Protein AF-A0AAN7ZPH7-F1 (afdb_monomer)

Structure (mmCIF, N/CA/C/O backbone):
data_AF-A0AAN7ZPH7-F1
#
_entry.id   AF-A0AAN7ZPH7-F1
#
loop_
_atom_site.group_PDB
_atom_site.id
_atom_site.type_symbol
_atom_site.label_atom_id
_atom_site.label_alt_id
_atom_site.label_comp_id
_atom_site.label_asym_id
_atom_site.label_entity_id
_atom_site.label_seq_id
_atom_site.pdbx_PDB_ins_code
_atom_site.Cartn_x
_atom_site.Cartn_y
_atom_site.Cartn_z
_atom_site.occupancy
_atom_site.B_iso_or_equiv
_atom_site.auth_seq_id
_atom_site.auth_comp_id
_atom_site.auth_asym_id
_atom_site.auth_atom_id
_atom_site.pdbx_PDB_model_num
ATOM 1 N N . MET A 1 1 ? -49.908 -1.838 68.955 1.00 39.12 1 MET A N 1
ATOM 2 C CA . MET A 1 1 ? -50.410 -2.116 67.592 1.00 39.12 1 MET A CA 1
ATOM 3 C C . MET A 1 1 ? -49.320 -1.700 66.619 1.00 39.12 1 MET A C 1
ATOM 5 O O . MET A 1 1 ? -48.981 -0.526 66.605 1.00 39.12 1 MET A O 1
ATOM 9 N N . ALA A 1 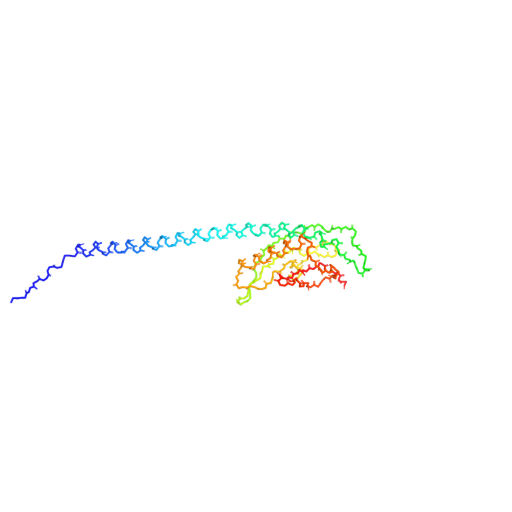2 ? -48.691 -2.646 65.920 1.00 42.12 2 ALA A N 1
ATOM 10 C CA . ALA A 1 2 ? -47.665 -2.347 64.917 1.00 42.12 2 ALA A CA 1
ATOM 11 C C . ALA A 1 2 ? -48.331 -2.215 63.534 1.00 42.12 2 ALA A C 1
ATOM 13 O O . ALA A 1 2 ? -49.239 -3.000 63.250 1.00 42.12 2 ALA A O 1
ATOM 14 N N . PRO A 1 3 ? -47.937 -1.247 62.690 1.00 50.41 3 PRO A N 1
ATOM 15 C CA . PRO A 1 3 ? -48.544 -1.075 61.378 1.00 50.41 3 PRO A CA 1
ATOM 16 C C . PRO A 1 3 ? -48.047 -2.174 60.432 1.00 50.41 3 PRO A C 1
ATOM 18 O O . PRO A 1 3 ? -46.842 -2.371 60.276 1.00 50.41 3 PRO A O 1
ATOM 21 N N . GLN A 1 4 ? -48.974 -2.898 59.802 1.00 53.78 4 GLN A N 1
ATOM 22 C CA . GLN A 1 4 ? -48.648 -3.772 58.679 1.00 53.78 4 GLN A CA 1
ATOM 23 C C . GLN A 1 4 ? -48.449 -2.901 57.439 1.00 53.78 4 GLN A C 1
ATOM 25 O O . GLN A 1 4 ? -49.379 -2.256 56.959 1.00 53.78 4 GLN A O 1
ATOM 30 N N . VAL A 1 5 ? -47.214 -2.860 56.946 1.00 56.03 5 VAL A N 1
ATOM 31 C CA . VAL A 1 5 ? -46.880 -2.250 55.659 1.00 56.03 5 VAL A CA 1
ATOM 32 C C . VAL A 1 5 ? -47.312 -3.23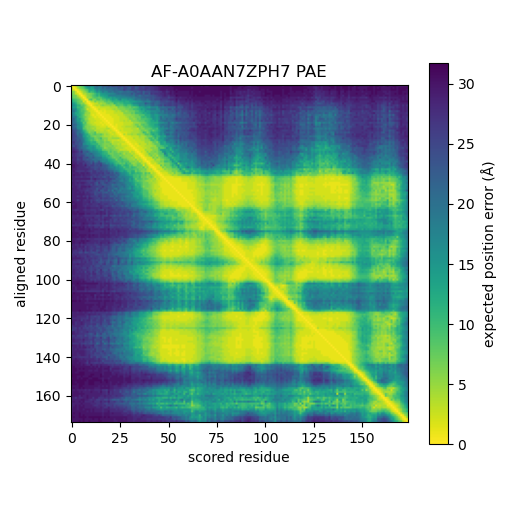0 54.572 1.00 56.03 5 VAL A C 1
ATOM 34 O O . VAL A 1 5 ? -46.708 -4.289 54.413 1.00 56.03 5 VAL A O 1
ATOM 37 N N . LEU A 1 6 ? -48.382 -2.896 53.852 1.00 48.66 6 LEU A N 1
ATOM 38 C CA . LEU A 1 6 ? -48.822 -3.635 52.674 1.00 48.66 6 LEU A CA 1
ATOM 39 C C . LEU A 1 6 ? -47.895 -3.246 51.511 1.00 48.66 6 LEU A C 1
ATOM 41 O O . LEU A 1 6 ? -47.998 -2.144 50.974 1.00 48.66 6 LEU A O 1
ATOM 45 N N . ILE A 1 7 ? -46.930 -4.104 51.182 1.00 58.47 7 ILE A N 1
ATOM 46 C CA . ILE A 1 7 ? -46.058 -3.903 50.019 1.00 58.47 7 ILE A CA 1
ATOM 47 C C . ILE A 1 7 ? -46.793 -4.461 48.801 1.00 58.47 7 ILE A C 1
ATOM 49 O O . ILE A 1 7 ? -47.041 -5.662 48.722 1.00 58.47 7 ILE A O 1
ATOM 53 N N . ASP A 1 8 ? -47.151 -3.581 47.871 1.00 60.91 8 ASP A N 1
ATOM 54 C CA . ASP A 1 8 ? -47.774 -3.945 46.600 1.00 60.91 8 ASP A CA 1
ATOM 55 C C . ASP A 1 8 ? -46.701 -4.424 45.606 1.00 60.91 8 ASP A C 1
ATOM 57 O O . ASP A 1 8 ? -45.994 -3.627 44.972 1.00 60.91 8 ASP A O 1
ATOM 61 N N . PHE A 1 9 ? -46.533 -5.746 45.541 1.00 57.69 9 PHE A N 1
ATOM 62 C CA . PHE A 1 9 ? -45.506 -6.423 44.750 1.00 57.69 9 PHE A CA 1
ATOM 63 C C . PHE A 1 9 ? -45.706 -6.279 43.233 1.00 57.69 9 PHE A C 1
ATOM 65 O O . PHE A 1 9 ? -44.713 -6.327 42.502 1.00 57.69 9 PHE A O 1
ATOM 72 N N . ASP A 1 10 ? -46.929 -6.025 42.759 1.00 67.38 10 ASP A N 1
ATOM 73 C CA . ASP A 1 10 ? -47.214 -5.863 41.327 1.00 67.38 10 ASP A CA 1
ATOM 74 C C . ASP A 1 10 ? -46.593 -4.565 40.790 1.00 67.38 10 ASP A C 1
ATOM 76 O O . ASP A 1 10 ? -45.925 -4.561 39.750 1.00 67.38 10 ASP A O 1
ATOM 80 N N . SER A 1 11 ? -46.669 -3.481 41.571 1.00 72.31 11 SER A N 1
ATOM 81 C CA . SER A 1 11 ? -46.024 -2.205 41.226 1.00 72.31 11 SER A CA 1
ATOM 82 C C . SER A 1 11 ? -44.490 -2.294 41.211 1.00 72.31 11 SER A C 1
ATOM 84 O O . SER A 1 11 ? -43.812 -1.597 40.449 1.00 72.31 11 SER A O 1
ATOM 86 N N . VAL A 1 12 ? -43.915 -3.167 42.045 1.00 70.25 12 VAL A N 1
ATOM 87 C CA . VAL A 1 12 ? -42.466 -3.403 42.099 1.00 70.25 12 VAL A CA 1
ATOM 88 C C . VAL A 1 12 ? -42.023 -4.214 40.880 1.00 70.25 12 VAL A C 1
ATOM 90 O O . VAL A 1 12 ? -41.007 -3.878 40.263 1.00 70.25 12 VAL A O 1
ATOM 93 N N . GLY A 1 13 ? -42.807 -5.222 40.485 1.00 68.19 13 GLY A N 1
ATOM 94 C CA . GLY A 1 13 ? -42.572 -6.030 39.289 1.00 68.19 13 GLY A CA 1
ATOM 95 C C . GLY A 1 13 ? -42.532 -5.196 38.006 1.00 68.19 1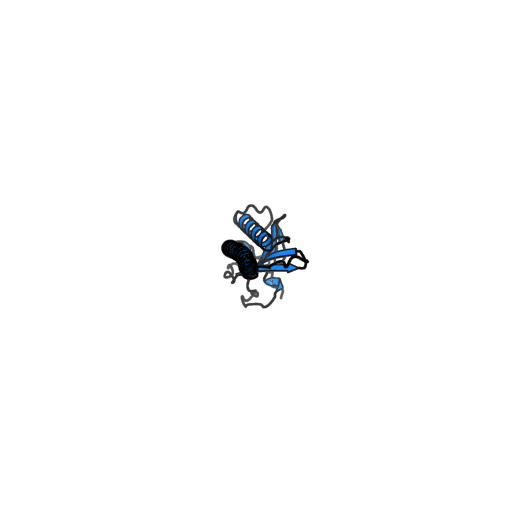3 GLY A C 1
ATOM 96 O O . GLY A 1 13 ? -41.561 -5.279 37.249 1.00 68.19 13 GLY A O 1
ATOM 97 N N . GLU A 1 14 ? -43.517 -4.322 37.787 1.00 76.38 14 GLU A N 1
ATOM 98 C CA . GLU A 1 14 ? -43.554 -3.449 36.602 1.00 76.38 14 GLU A CA 1
ATOM 99 C C . GLU A 1 14 ? -42.367 -2.482 36.535 1.00 76.38 14 GLU A C 1
ATOM 101 O O . GLU A 1 14 ? -41.792 -2.257 35.462 1.00 76.38 14 GLU A O 1
ATOM 106 N N . ARG A 1 15 ? -41.940 -1.937 37.680 1.00 71.12 15 ARG A N 1
ATOM 107 C CA . ARG A 1 15 ? -40.784 -1.030 37.753 1.00 71.12 15 ARG A CA 1
ATOM 108 C C . ARG A 1 15 ? -39.481 -1.735 37.398 1.00 71.12 15 ARG A C 1
ATOM 110 O O . ARG A 1 15 ? -38.669 -1.163 36.67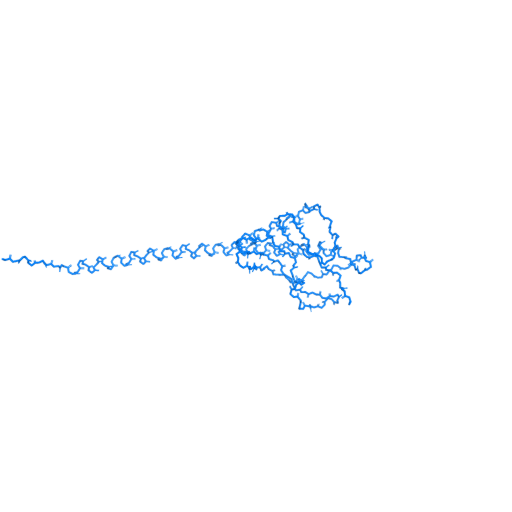0 1.00 71.12 15 ARG A O 1
ATOM 117 N N . ILE A 1 16 ? -39.300 -2.975 37.851 1.00 73.50 16 ILE A N 1
ATOM 118 C CA . ILE A 1 16 ? -38.128 -3.793 37.511 1.00 73.50 16 ILE A CA 1
ATOM 119 C C . ILE A 1 16 ? -38.122 -4.111 36.012 1.00 73.50 16 ILE A C 1
ATOM 121 O O . ILE A 1 16 ? -37.114 -3.887 35.342 1.00 73.50 16 ILE A O 1
ATOM 125 N N . VAL A 1 17 ? -39.251 -4.557 35.455 1.00 78.06 17 VAL A N 1
ATOM 126 C CA . VAL A 1 17 ? -39.367 -4.870 34.019 1.00 78.06 17 VAL A CA 1
ATOM 127 C C . VAL A 1 17 ? -39.096 -3.636 33.156 1.00 78.06 17 VAL A C 1
ATOM 129 O O . VAL A 1 17 ? -38.383 -3.722 32.155 1.00 78.06 17 VAL A O 1
ATOM 132 N N . THR A 1 18 ? -39.609 -2.474 33.557 1.00 80.38 18 THR A N 1
ATOM 133 C CA . THR A 1 18 ? -39.398 -1.209 32.838 1.00 80.38 18 THR A CA 1
ATOM 134 C C . THR A 1 18 ? -37.935 -0.763 32.898 1.00 80.38 18 THR A C 1
ATOM 136 O O . THR A 1 18 ? -37.375 -0.351 31.881 1.00 80.38 18 THR A O 1
ATOM 139 N N . ALA A 1 19 ? -37.280 -0.900 34.054 1.00 73.56 19 ALA A N 1
ATOM 140 C CA . ALA A 1 19 ? -35.861 -0.580 34.212 1.00 73.56 19 ALA A CA 1
ATOM 141 C C . ALA A 1 19 ? -34.956 -1.504 33.377 1.00 73.56 19 ALA A C 1
ATOM 143 O O . ALA A 1 19 ? -34.011 -1.030 32.740 1.00 73.56 19 ALA A O 1
ATOM 144 N N . ILE A 1 20 ? -35.272 -2.802 33.325 1.00 74.50 20 ILE A N 1
ATOM 145 C CA . ILE A 1 20 ? -34.541 -3.785 32.513 1.00 74.50 20 ILE A CA 1
ATOM 146 C C . ILE A 1 20 ? -34.711 -3.481 31.022 1.00 74.50 20 ILE A C 1
ATOM 148 O O . ILE A 1 20 ? -33.715 -3.415 30.304 1.00 74.50 20 ILE A O 1
ATOM 152 N N . LYS A 1 21 ? -35.944 -3.238 30.556 1.00 74.62 21 LYS A N 1
ATOM 153 C CA . LYS A 1 21 ? -36.208 -2.869 29.154 1.00 74.62 21 LYS A CA 1
ATOM 154 C C . LYS A 1 21 ? -35.481 -1.586 28.758 1.00 74.62 21 LYS A C 1
ATOM 156 O O . LYS A 1 21 ? -34.821 -1.560 27.728 1.00 74.62 21 LYS A O 1
ATOM 161 N N . SER A 1 22 ? -35.516 -0.565 29.613 1.00 75.88 22 SER A N 1
ATOM 162 C CA . SER A 1 22 ? -34.804 0.697 29.383 1.00 75.88 22 SER A CA 1
ATOM 163 C C . SER A 1 22 ? -33.282 0.505 29.290 1.00 75.88 22 SER A C 1
ATOM 165 O O . SER A 1 22 ? -32.638 1.059 28.397 1.00 75.88 22 SER A O 1
ATOM 167 N N . SER A 1 23 ? -32.698 -0.348 30.145 1.00 70.31 23 SER A N 1
ATOM 168 C CA . SER A 1 23 ? -31.276 -0.716 30.045 1.00 70.31 23 SER A CA 1
ATOM 169 C C . SER A 1 23 ? -30.952 -1.461 28.749 1.00 70.31 23 SER A C 1
ATOM 171 O O . SER A 1 23 ? -29.964 -1.139 28.091 1.00 70.31 23 SER A O 1
ATOM 173 N N . PHE A 1 24 ? -31.786 -2.422 28.345 1.00 69.69 24 PHE A N 1
ATOM 174 C CA . PHE A 1 24 ? -31.589 -3.176 27.104 1.00 69.69 24 PHE A CA 1
ATOM 175 C C . PHE A 1 24 ? -31.731 -2.309 25.849 1.00 69.69 24 PHE A C 1
ATOM 177 O O . PHE A 1 24 ? -30.942 -2.461 24.912 1.00 69.69 24 PHE A O 1
ATOM 184 N N . ASP A 1 25 ? -32.672 -1.367 25.840 1.00 74.81 25 ASP A N 1
ATOM 185 C CA . ASP A 1 25 ? -32.836 -0.400 24.753 1.00 74.81 25 ASP A CA 1
ATOM 186 C C . ASP A 1 25 ? -31.629 0.543 24.657 1.00 74.81 25 ASP A C 1
ATOM 188 O O . ASP A 1 25 ? -31.164 0.855 23.557 1.00 74.81 25 ASP A O 1
ATOM 192 N N . GLY A 1 26 ? -31.081 0.972 25.799 1.00 70.00 26 GLY A N 1
ATOM 193 C CA . GLY A 1 26 ? -29.857 1.774 25.856 1.00 70.00 26 GLY A CA 1
ATOM 194 C C . GLY A 1 26 ? -28.636 1.030 25.305 1.00 70.00 26 GLY A C 1
ATOM 195 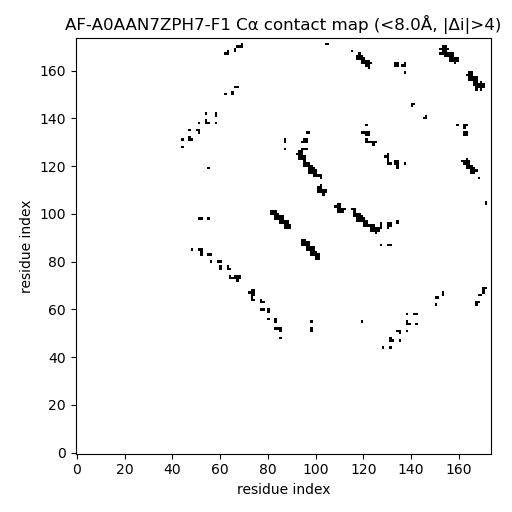O O . GLY A 1 26 ? -27.878 1.580 24.500 1.00 70.00 26 GLY A O 1
ATOM 196 N N . ILE A 1 27 ? -28.477 -0.242 25.675 1.00 71.12 27 ILE A N 1
ATOM 197 C CA . ILE A 1 27 ? -27.388 -1.102 25.191 1.00 71.12 27 ILE A CA 1
ATOM 198 C C . ILE A 1 27 ? -27.542 -1.373 23.690 1.00 71.12 27 ILE A C 1
ATOM 200 O O . ILE A 1 27 ? -26.588 -1.170 22.940 1.00 71.12 27 ILE A O 1
ATOM 204 N N . SER A 1 28 ? -28.739 -1.738 23.224 1.00 64.75 28 SER A N 1
ATOM 205 C CA . SER A 1 28 ? -28.994 -2.017 21.802 1.00 64.75 28 SER A CA 1
ATOM 206 C C . SER A 1 28 ? -28.698 -0.811 20.917 1.00 64.75 28 SER A C 1
ATOM 208 O O . SER A 1 28 ? -28.011 -0.944 19.907 1.00 64.75 28 SER A O 1
ATOM 210 N N . LYS A 1 29 ? -29.136 0.392 21.311 1.00 72.12 29 LYS A N 1
ATOM 211 C CA . LYS A 1 29 ? -28.836 1.626 20.563 1.00 72.12 29 LYS A CA 1
ATOM 212 C C . LYS A 1 29 ? -27.336 1.906 20.486 1.00 72.12 29 LYS A C 1
ATOM 214 O O . LYS A 1 29 ? -26.851 2.361 19.452 1.00 72.12 29 LYS A O 1
ATOM 219 N N . THR A 1 30 ? -26.606 1.622 21.562 1.00 70.31 30 THR A N 1
ATOM 220 C CA . THR A 1 30 ? -25.154 1.830 21.622 1.00 70.31 30 THR A CA 1
ATOM 221 C C . THR A 1 30 ? -24.413 0.845 20.720 1.00 70.31 30 THR A C 1
ATOM 223 O O . THR A 1 30 ? -23.542 1.267 19.962 1.00 70.31 30 THR A O 1
ATOM 226 N N . ILE A 1 31 ? -24.801 -0.434 20.744 1.00 68.50 31 ILE A N 1
ATOM 227 C CA . ILE A 1 31 ? -24.224 -1.477 19.886 1.00 68.50 31 ILE A CA 1
ATOM 228 C C . ILE A 1 31 ? -24.475 -1.142 18.416 1.00 68.50 31 ILE A C 1
ATOM 230 O O . ILE A 1 31 ? -23.524 -1.050 17.651 1.00 68.50 31 ILE A O 1
ATOM 234 N N . VAL A 1 32 ? -25.723 -0.852 18.037 1.00 70.88 32 VAL A N 1
ATOM 235 C CA . VAL A 1 32 ? -26.084 -0.500 16.651 1.00 70.88 32 VAL A CA 1
ATOM 236 C C . VAL A 1 32 ? -25.282 0.711 16.166 1.00 70.88 32 VAL A C 1
ATOM 238 O O . VAL A 1 32 ? -24.721 0.692 15.073 1.00 70.88 32 VAL A O 1
ATOM 241 N N . ALA A 1 33 ? -25.151 1.751 16.995 1.00 67.62 33 ALA A N 1
ATOM 242 C CA . ALA A 1 33 ? -24.366 2.932 16.648 1.00 67.62 33 ALA A CA 1
ATOM 243 C C . ALA A 1 33 ? -22.860 2.643 16.501 1.00 67.62 33 ALA A C 1
ATOM 245 O O . ALA A 1 33 ? -22.188 3.320 15.720 1.00 67.62 33 ALA A O 1
ATOM 246 N N . GLN A 1 34 ? -22.315 1.677 17.244 1.00 64.12 34 GLN A N 1
ATOM 247 C CA . GLN A 1 34 ? -20.926 1.237 17.099 1.00 64.12 34 GLN A CA 1
ATOM 248 C C . GLN A 1 34 ? -20.733 0.411 15.824 1.00 64.12 34 GLN A C 1
ATOM 250 O O . GLN A 1 34 ? -19.809 0.702 15.067 1.00 64.12 34 GLN A O 1
ATOM 255 N N . THR A 1 35 ? -21.634 -0.529 15.530 1.00 62.06 35 THR A N 1
ATOM 256 C CA . THR A 1 35 ? -21.586 -1.350 14.310 1.00 62.06 35 THR A CA 1
ATOM 257 C C . THR A 1 35 ? -21.671 -0.482 13.056 1.00 62.06 35 THR A C 1
ATOM 259 O O . THR A 1 35 ? -20.811 -0.576 12.187 1.00 62.06 35 THR A O 1
ATOM 262 N N . SER A 1 36 ? -22.606 0.473 13.006 1.00 60.41 36 SER A N 1
ATOM 263 C CA . SER A 1 36 ? -22.726 1.386 11.859 1.00 60.41 36 SER A CA 1
ATOM 264 C C . SER A 1 36 ? -21.526 2.326 11.685 1.00 60.41 36 SER A C 1
ATOM 266 O O . SER A 1 36 ? -21.270 2.807 10.581 1.00 60.41 36 SER A O 1
ATOM 268 N N . LYS A 1 37 ? -20.785 2.641 12.757 1.00 62.97 37 LYS A N 1
ATOM 269 C CA . LYS A 1 37 ? -19.526 3.403 12.653 1.00 62.97 37 LYS A CA 1
ATOM 270 C C . LYS A 1 37 ? -18.395 2.534 12.114 1.00 62.97 37 LYS A C 1
ATOM 272 O O . LYS A 1 37 ? -17.610 3.022 11.307 1.00 62.97 37 LYS A O 1
ATOM 277 N N . GLN A 1 38 ? -18.339 1.276 12.539 1.00 62.22 38 GLN A N 1
ATOM 278 C CA . GLN A 1 38 ? -17.345 0.311 12.090 1.00 62.22 38 GLN A CA 1
ATOM 279 C C . GLN A 1 38 ? -17.512 -0.019 10.599 1.00 62.22 38 GLN A C 1
ATOM 281 O O . GLN A 1 38 ? -16.534 0.050 9.865 1.00 62.22 38 GLN A O 1
ATOM 286 N N . GLU A 1 39 ? -18.741 -0.249 10.129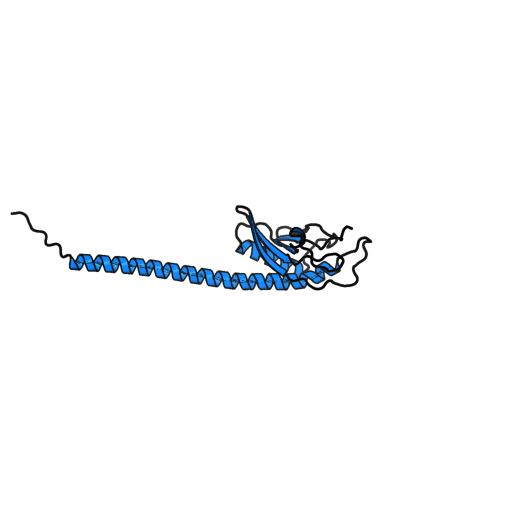 1.00 59.59 39 GLU A N 1
ATOM 287 C CA . GLU A 1 39 ? -19.037 -0.495 8.706 1.00 59.59 39 GLU A CA 1
ATOM 288 C C . GLU A 1 39 ? -18.603 0.678 7.814 1.00 59.59 39 GLU A C 1
ATOM 290 O O . GLU A 1 39 ? -17.904 0.491 6.821 1.00 59.59 39 GLU A O 1
ATOM 295 N N . LYS A 1 40 ? -18.930 1.919 8.204 1.00 64.12 40 LYS A N 1
ATOM 296 C CA . LYS A 1 40 ? -18.501 3.123 7.467 1.00 64.12 40 LYS A CA 1
ATOM 297 C C . LYS A 1 40 ? -16.984 3.306 7.456 1.00 64.12 40 LYS A C 1
ATOM 299 O O . LYS A 1 40 ? -16.428 3.840 6.496 1.00 64.12 40 LYS A O 1
ATOM 304 N N . GLN A 1 41 ? -16.312 2.920 8.538 1.00 59.03 41 GLN A N 1
ATOM 305 C CA . GLN A 1 41 ? -14.857 2.982 8.632 1.00 59.03 41 GLN A CA 1
ATOM 306 C C . GLN A 1 41 ? -14.204 1.926 7.732 1.00 59.03 41 GLN A C 1
ATOM 308 O O . GLN A 1 41 ? -13.212 2.223 7.069 1.00 59.03 41 GLN A O 1
ATOM 313 N N . GLU A 1 42 ? -14.792 0.734 7.648 1.00 58.56 42 GLU A N 1
ATOM 314 C CA . GLU A 1 42 ? -14.329 -0.353 6.788 1.00 58.56 42 GLU A CA 1
ATOM 315 C C . GLU A 1 42 ? -14.524 -0.036 5.299 1.00 58.56 42 GLU A C 1
ATOM 317 O O . GLU A 1 42 ? -13.584 -0.186 4.518 1.00 58.56 42 GLU A O 1
ATOM 322 N N . GLU A 1 43 ? -15.676 0.517 4.912 1.00 55.66 43 GLU A N 1
ATOM 323 C CA . GLU A 1 43 ? -15.951 0.959 3.537 1.00 55.66 43 GLU A CA 1
ATOM 324 C C . GLU A 1 43 ? -14.970 2.056 3.086 1.00 55.66 43 GLU A C 1
ATOM 326 O O . GLU A 1 43 ? -14.396 2.000 1.994 1.00 55.66 43 GLU A O 1
ATOM 331 N N . ARG A 1 44 ? -14.674 3.020 3.968 1.00 67.69 44 ARG A N 1
ATOM 332 C CA . ARG A 1 44 ? -13.655 4.045 3.704 1.00 67.69 44 ARG A CA 1
ATOM 333 C C . ARG A 1 44 ? -12.252 3.441 3.585 1.00 67.69 44 ARG A C 1
ATOM 335 O O . ARG A 1 44 ? -11.483 3.859 2.719 1.00 67.69 44 ARG A O 1
ATOM 342 N N . ALA A 1 45 ? -11.909 2.471 4.431 1.00 65.81 45 ALA A N 1
ATOM 343 C CA . ALA A 1 45 ? -10.617 1.791 4.383 1.00 65.81 45 ALA A CA 1
ATOM 344 C C . ALA A 1 45 ? -10.443 0.962 3.098 1.00 65.81 45 ALA A C 1
ATOM 346 O O . ALA A 1 45 ? -9.334 0.907 2.563 1.00 65.81 45 ALA A O 1
ATOM 347 N N . LEU A 1 46 ? -11.518 0.360 2.576 1.00 69.75 46 LEU A N 1
ATOM 348 C CA . LEU A 1 46 ? -11.517 -0.342 1.288 1.00 69.75 46 LEU A CA 1
ATOM 349 C C . LEU A 1 46 ? -11.203 0.615 0.133 1.00 69.75 46 LEU A C 1
ATOM 351 O O . LEU A 1 46 ? -10.256 0.360 -0.611 1.00 69.75 46 LEU A O 1
ATOM 355 N N . GLY A 1 47 ? -11.880 1.766 0.061 1.00 83.19 47 GLY A N 1
ATOM 356 C CA . GLY A 1 47 ? -11.600 2.774 -0.971 1.00 83.19 47 GLY A CA 1
ATOM 357 C C . GLY A 1 47 ? -10.155 3.296 -0.933 1.00 83.19 47 GLY A C 1
ATOM 358 O O . GLY A 1 47 ? -9.512 3.454 -1.971 1.00 83.19 47 GLY A O 1
ATOM 359 N N . VAL A 1 48 ? -9.594 3.492 0.266 1.00 89.56 48 VAL A N 1
ATOM 360 C CA . VAL A 1 48 ? -8.183 3.889 0.435 1.00 89.56 48 VAL A CA 1
ATOM 361 C C . VAL A 1 48 ? -7.230 2.796 -0.055 1.00 89.56 48 VAL A C 1
ATOM 363 O O . VAL A 1 48 ? -6.267 3.098 -0.762 1.00 89.56 48 VAL A O 1
ATOM 366 N N . ARG A 1 49 ? -7.481 1.524 0.280 1.00 91.81 49 ARG A N 1
ATOM 367 C CA . ARG A 1 49 ? -6.642 0.396 -0.163 1.00 91.81 49 ARG A CA 1
ATOM 368 C C . ARG A 1 49 ? -6.653 0.232 -1.680 1.00 91.81 49 ARG A C 1
ATOM 370 O O . ARG A 1 49 ? -5.585 0.058 -2.263 1.00 91.81 49 ARG A O 1
ATOM 377 N N . GLU A 1 50 ? -7.817 0.327 -2.315 1.00 91.75 50 GLU A N 1
ATOM 378 C CA . GLU A 1 50 ? -7.945 0.258 -3.777 1.00 91.75 50 GLU A CA 1
ATOM 379 C C . GLU A 1 50 ? -7.181 1.388 -4.468 1.00 91.75 50 GLU A C 1
ATOM 381 O O . GLU A 1 50 ? -6.470 1.159 -5.452 1.00 91.75 50 GLU A O 1
ATOM 386 N N . GLN A 1 51 ? -7.252 2.602 -3.919 1.00 93.50 51 GLN A N 1
ATOM 387 C CA . GLN A 1 51 ? -6.504 3.735 -4.450 1.00 93.50 51 GLN A CA 1
ATOM 388 C C . GLN A 1 51 ? -4.988 3.553 -4.285 1.00 93.50 51 GLN A C 1
ATOM 390 O O . GLN A 1 51 ? -4.235 3.821 -5.221 1.00 93.50 51 GLN A O 1
ATOM 395 N N . ILE A 1 52 ? -4.529 3.048 -3.133 1.00 94.25 52 ILE A N 1
ATOM 396 C CA . ILE A 1 52 ? -3.115 2.700 -2.914 1.00 94.25 52 ILE A CA 1
ATOM 397 C C . ILE A 1 52 ? -2.656 1.658 -3.940 1.00 94.25 52 ILE A C 1
ATOM 399 O O . ILE A 1 52 ? -1.592 1.828 -4.535 1.00 94.25 52 ILE A O 1
ATOM 403 N N . LEU A 1 53 ? -3.440 0.599 -4.163 1.00 93.06 53 LEU A N 1
ATOM 404 C CA . LEU A 1 53 ? -3.116 -0.453 -5.130 1.00 93.06 53 LEU A CA 1
ATOM 405 C C . LEU A 1 53 ? -3.043 0.088 -6.555 1.00 93.06 53 LEU A C 1
ATOM 407 O O . LEU A 1 53 ? -2.061 -0.167 -7.249 1.00 93.06 53 LEU A O 1
ATOM 411 N N . THR A 1 54 ? -4.032 0.883 -6.960 1.00 92.38 54 THR A N 1
ATOM 412 C CA . THR A 1 54 ? -4.058 1.536 -8.275 1.00 92.38 54 THR A CA 1
ATOM 413 C C . THR A 1 54 ? -2.809 2.393 -8.468 1.00 92.38 54 THR A C 1
ATOM 415 O O . THR A 1 54 ? -2.105 2.269 -9.471 1.00 92.38 54 THR A O 1
ATOM 418 N N . ASN A 1 55 ? -2.462 3.209 -7.469 1.00 92.44 55 ASN A N 1
ATOM 419 C CA . ASN A 1 55 ? -1.260 4.031 -7.521 1.00 92.44 55 ASN A CA 1
ATOM 420 C C . ASN A 1 55 ? 0.009 3.173 -7.602 1.00 92.44 55 ASN A C 1
ATOM 422 O O . ASN A 1 55 ? 0.905 3.472 -8.388 1.00 92.44 55 ASN A O 1
ATOM 426 N N . ALA A 1 56 ? 0.093 2.096 -6.821 1.00 90.44 56 ALA A N 1
ATOM 427 C CA . ALA A 1 56 ? 1.243 1.200 -6.810 1.00 90.44 56 ALA A CA 1
ATOM 428 C C . ALA A 1 56 ? 1.444 0.482 -8.155 1.00 90.44 56 ALA A C 1
ATOM 430 O O . ALA A 1 56 ? 2.576 0.384 -8.630 1.00 90.44 56 ALA A O 1
ATOM 431 N N . GLN A 1 57 ? 0.360 0.049 -8.800 1.00 88.94 57 GLN A N 1
ATOM 432 C CA . GLN A 1 57 ? 0.393 -0.564 -10.129 1.00 88.94 57 GLN A CA 1
ATOM 433 C C . GLN A 1 57 ? 0.898 0.405 -11.203 1.00 88.94 57 GLN A C 1
ATOM 435 O O . GLN A 1 57 ? 1.637 -0.010 -12.091 1.00 88.94 57 GLN A O 1
ATOM 440 N N . VAL A 1 58 ? 0.556 1.695 -11.106 1.00 87.88 58 VAL A N 1
ATOM 441 C CA . VAL A 1 58 ? 1.083 2.741 -12.001 1.00 87.88 58 VAL A CA 1
ATOM 442 C C . VAL A 1 58 ? 2.546 3.067 -11.685 1.00 87.88 58 VAL A C 1
ATOM 444 O O . VAL A 1 58 ? 3.353 3.276 -12.591 1.00 87.88 58 VAL A O 1
ATOM 447 N N . LEU A 1 59 ? 2.915 3.093 -10.404 1.00 85.56 59 LEU A N 1
ATOM 448 C CA . LEU A 1 59 ? 4.284 3.363 -9.960 1.00 85.56 59 LEU A CA 1
ATOM 449 C C . LEU A 1 59 ? 5.265 2.259 -10.356 1.00 85.56 59 LEU A C 1
ATOM 451 O O . LEU A 1 59 ? 6.434 2.554 -10.599 1.00 85.56 59 LEU A O 1
ATOM 455 N N . TRP A 1 60 ? 4.806 1.010 -10.430 1.00 83.56 60 TRP A N 1
ATOM 456 C CA . TRP A 1 60 ? 5.642 -0.137 -10.771 1.00 83.56 60 TRP A CA 1
ATOM 457 C C . TRP A 1 60 ? 6.435 0.044 -12.071 1.00 83.56 60 TRP A C 1
ATOM 459 O O . TRP A 1 60 ? 7.662 0.064 -11.983 1.00 83.56 60 TRP A O 1
ATOM 469 N N . PRO A 1 61 ? 5.814 0.237 -13.252 1.00 78.44 61 PRO A N 1
ATOM 470 C CA . PRO A 1 61 ? 6.561 0.413 -14.493 1.00 78.44 61 PRO A CA 1
ATOM 471 C C . PRO A 1 61 ? 7.429 1.677 -14.475 1.00 78.44 61 PRO A C 1
ATOM 473 O O . PRO A 1 61 ? 8.519 1.670 -15.036 1.00 78.44 61 PRO A O 1
ATOM 476 N N . ILE A 1 62 ? 7.007 2.748 -13.792 1.00 79.56 62 ILE A N 1
ATOM 477 C CA . ILE A 1 62 ? 7.801 3.984 -13.675 1.00 79.56 62 ILE A CA 1
ATOM 478 C C . ILE A 1 62 ? 9.120 3.712 -12.942 1.00 79.56 62 ILE A C 1
ATOM 480 O O . ILE A 1 62 ? 10.175 4.186 -13.365 1.00 79.56 62 ILE A O 1
ATOM 484 N N . ILE A 1 63 ? 9.066 2.946 -11.851 1.00 76.62 63 ILE A N 1
ATOM 485 C CA . ILE A 1 63 ? 10.252 2.561 -11.082 1.00 76.62 63 ILE A CA 1
ATOM 486 C C . ILE A 1 63 ? 11.046 1.484 -11.833 1.00 76.62 63 ILE A C 1
ATOM 488 O O . ILE A 1 63 ? 12.272 1.571 -11.891 1.00 76.62 63 ILE A O 1
ATOM 492 N N . ASP A 1 64 ? 10.388 0.504 -12.455 1.00 72.00 64 ASP A N 1
ATOM 493 C CA . ASP A 1 64 ? 11.054 -0.604 -13.150 1.00 72.00 64 ASP A CA 1
ATOM 494 C C . ASP A 1 64 ? 11.841 -0.149 -14.387 1.00 72.00 64 ASP A C 1
ATOM 496 O O . ASP A 1 64 ? 12.928 -0.662 -14.634 1.00 72.00 64 ASP A O 1
ATOM 500 N N . VAL A 1 65 ? 11.389 0.886 -15.105 1.00 67.44 65 VAL A N 1
ATOM 501 C CA . VAL A 1 65 ? 12.147 1.495 -16.221 1.00 67.44 65 VAL A CA 1
ATOM 502 C C . VAL A 1 65 ? 13.497 2.069 -15.762 1.00 67.44 65 VAL A C 1
ATOM 504 O O . VAL A 1 65 ? 14.418 2.232 -16.560 1.00 67.44 65 VAL A O 1
ATOM 507 N N . THR A 1 66 ? 13.670 2.342 -14.466 1.00 66.00 66 THR A N 1
ATOM 508 C CA . THR A 1 66 ? 14.959 2.790 -13.911 1.00 66.00 66 THR A CA 1
ATOM 509 C C . THR A 1 66 ? 15.892 1.641 -13.514 1.00 66.00 66 THR A C 1
ATOM 511 O O . THR A 1 66 ? 17.027 1.885 -13.089 1.00 66.00 66 THR A O 1
ATOM 514 N N . ARG A 1 67 ? 15.453 0.384 -13.680 1.00 67.62 67 ARG A N 1
ATOM 515 C CA . ARG A 1 67 ? 16.236 -0.818 -13.382 1.00 67.62 67 ARG A CA 1
ATOM 516 C C . ARG A 1 67 ? 17.432 -0.931 -14.321 1.00 67.62 67 ARG A C 1
ATOM 518 O O . ARG A 1 67 ? 17.321 -0.790 -15.537 1.00 67.62 67 ARG A O 1
ATOM 525 N N . ARG A 1 68 ? 18.582 -1.279 -13.744 1.00 65.94 68 ARG A N 1
ATOM 526 C CA . ARG A 1 68 ? 19.820 -1.546 -14.482 1.00 65.94 68 ARG A CA 1
ATOM 527 C C . ARG A 1 68 ? 20.339 -2.953 -14.209 1.00 65.94 68 ARG A C 1
ATOM 529 O O . ARG A 1 68 ? 20.172 -3.475 -13.104 1.00 65.94 68 ARG A O 1
ATOM 536 N N . ASN A 1 69 ? 20.939 -3.580 -15.215 1.00 66.62 69 ASN A N 1
ATOM 537 C CA . ASN A 1 69 ? 21.556 -4.900 -15.099 1.00 66.62 69 ASN A CA 1
ATOM 538 C C . ASN A 1 69 ? 22.905 -4.831 -14.348 1.00 66.62 69 ASN A C 1
ATOM 540 O O . ASN A 1 69 ? 23.326 -3.775 -13.861 1.00 66.62 69 ASN A O 1
ATOM 544 N N . CYS A 1 70 ? 23.594 -5.969 -14.206 1.00 62.75 70 CYS A N 1
ATOM 545 C CA . CYS A 1 70 ? 24.900 -6.027 -13.543 1.00 62.75 70 CYS A CA 1
ATOM 546 C C . CYS A 1 70 ? 25.941 -5.094 -14.186 1.00 62.75 70 CYS A C 1
ATOM 548 O O . CYS A 1 70 ? 26.725 -4.504 -13.440 1.00 62.75 70 CYS A O 1
ATOM 550 N N . ASN A 1 71 ? 25.839 -4.869 -15.497 1.00 72.94 71 ASN A N 1
ATOM 551 C CA . ASN A 1 71 ? 26.695 -4.011 -16.318 1.00 72.94 71 ASN A CA 1
ATOM 552 C C . ASN A 1 71 ? 26.250 -2.537 -16.351 1.00 72.94 71 ASN A C 1
ATOM 554 O O . ASN A 1 71 ? 26.806 -1.745 -17.103 1.00 72.94 71 ASN A O 1
ATOM 558 N N . ASN A 1 72 ? 25.271 -2.146 -15.525 1.00 69.56 72 ASN A N 1
ATOM 559 C CA . ASN A 1 72 ? 24.704 -0.794 -15.474 1.00 69.56 72 ASN A CA 1
ATOM 560 C C . ASN A 1 72 ? 23.933 -0.370 -16.745 1.00 69.56 72 ASN A C 1
ATOM 562 O O . ASN A 1 72 ? 23.621 0.811 -16.923 1.00 69.56 72 ASN A O 1
ATOM 566 N N . GLU A 1 73 ? 23.576 -1.317 -17.605 1.00 73.19 73 GLU A N 1
ATOM 567 C CA . GLU A 1 73 ? 22.749 -1.077 -18.785 1.00 73.19 73 GLU A CA 1
ATOM 568 C C . GLU A 1 73 ? 21.267 -1.109 -18.388 1.00 73.19 73 GLU A C 1
ATOM 570 O O . GLU A 1 73 ? 20.892 -1.864 -17.480 1.00 73.19 73 GLU A O 1
ATOM 575 N N . PRO A 1 74 ? 20.412 -0.286 -19.016 1.00 69.62 74 PRO A N 1
ATOM 576 C CA . PRO A 1 74 ? 18.974 -0.367 -18.801 1.00 69.62 74 PRO A CA 1
ATOM 577 C C . PRO A 1 74 ? 18.453 -1.739 -19.239 1.00 69.62 74 PRO A C 1
ATOM 579 O O . PRO A 1 74 ? 18.927 -2.316 -20.216 1.00 69.62 74 PRO A O 1
ATOM 582 N N . TYR A 1 75 ? 17.463 -2.264 -18.523 1.00 66.50 75 TYR A N 1
ATOM 583 C CA . TYR A 1 75 ? 16.686 -3.373 -19.068 1.00 66.50 75 TYR A CA 1
ATOM 584 C C . TYR A 1 75 ? 15.802 -2.846 -20.200 1.00 66.50 75 TYR A C 1
ATOM 586 O O . TYR A 1 75 ? 15.117 -1.841 -20.031 1.00 66.50 75 TYR A O 1
ATOM 594 N N . ASN A 1 76 ? 15.829 -3.521 -21.349 1.00 59.38 76 ASN A N 1
ATOM 595 C CA . ASN A 1 76 ? 15.114 -3.068 -22.544 1.00 59.38 76 ASN A CA 1
ATOM 596 C C . ASN A 1 76 ? 13.601 -3.327 -22.478 1.00 59.38 76 ASN A C 1
ATOM 598 O O . ASN A 1 76 ? 12.849 -2.698 -23.216 1.00 59.38 76 ASN A O 1
ATOM 602 N N . GLU A 1 77 ? 13.156 -4.214 -21.586 1.00 62.88 77 GLU A N 1
ATOM 603 C CA . GLU A 1 77 ? 11.751 -4.596 -21.452 1.00 62.88 77 GLU A CA 1
ATOM 604 C C . GLU A 1 77 ? 11.270 -4.391 -20.003 1.00 62.88 77 GLU A C 1
ATOM 606 O O . GLU A 1 77 ? 11.912 -4.891 -19.064 1.00 62.88 77 GLU A O 1
ATOM 611 N N . PRO A 1 78 ? 10.170 -3.637 -19.797 1.00 62.44 78 PRO A N 1
ATOM 612 C CA . PRO A 1 78 ? 9.541 -3.524 -18.492 1.00 62.44 78 PRO A CA 1
ATOM 613 C C . PRO A 1 78 ? 8.942 -4.871 -18.095 1.00 62.44 78 PRO A C 1
ATOM 615 O O . PRO A 1 78 ? 8.296 -5.533 -18.907 1.00 62.44 78 PRO A O 1
ATOM 618 N N . ARG A 1 79 ? 9.113 -5.266 -16.830 1.00 69.06 79 ARG A N 1
ATOM 619 C CA . ARG A 1 79 ? 8.454 -6.472 -16.318 1.00 69.06 79 ARG A CA 1
ATOM 620 C C . ARG A 1 79 ? 6.947 -6.284 -16.292 1.00 69.06 79 ARG A C 1
ATOM 622 O O . ARG A 1 79 ? 6.453 -5.211 -15.939 1.00 69.06 79 ARG A O 1
ATOM 629 N N . THR A 1 80 ? 6.233 -7.379 -16.530 1.00 74.12 80 THR A N 1
ATOM 630 C CA . THR A 1 80 ? 4.804 -7.484 -16.228 1.00 74.12 80 THR A CA 1
ATOM 631 C C . THR A 1 80 ? 4.534 -7.010 -14.800 1.00 74.12 80 THR A C 1
ATOM 633 O O . THR A 1 80 ? 5.257 -7.375 -13.866 1.00 74.12 80 THR A O 1
ATOM 636 N N . THR A 1 81 ? 3.505 -6.176 -14.624 1.00 77.88 81 THR A N 1
ATOM 637 C CA . THR A 1 81 ? 3.093 -5.710 -13.298 1.00 77.88 81 THR A CA 1
ATOM 638 C C . THR A 1 81 ? 2.694 -6.916 -12.447 1.00 77.88 81 THR A C 1
ATOM 640 O O . THR A 1 81 ? 1.796 -7.662 -12.841 1.00 77.88 81 THR A O 1
ATOM 643 N N . PRO A 1 82 ? 3.355 -7.146 -11.301 1.00 77.94 82 PRO A N 1
ATOM 644 C CA . PRO A 1 82 ? 3.046 -8.277 -10.447 1.00 77.94 82 PRO A CA 1
ATOM 645 C C . PRO A 1 82 ? 1.705 -8.057 -9.746 1.00 77.94 82 PRO A C 1
ATOM 647 O O . PRO A 1 82 ? 1.248 -6.926 -9.580 1.00 77.94 82 PRO A O 1
ATOM 650 N N . GLU A 1 83 ? 1.111 -9.140 -9.258 1.00 83.94 83 GLU A N 1
ATOM 651 C CA . GLU A 1 83 ? 0.013 -9.037 -8.303 1.00 83.94 83 GLU A CA 1
ATOM 652 C C . GLU A 1 83 ? 0.498 -8.329 -7.029 1.00 83.94 83 GLU A C 1
ATOM 654 O O . GLU A 1 83 ? 1.612 -8.583 -6.549 1.00 83.94 83 GLU A O 1
ATOM 659 N N . MET A 1 84 ? -0.328 -7.414 -6.518 1.00 87.75 84 MET A N 1
ATOM 660 C CA . MET A 1 84 ? -0.018 -6.563 -5.375 1.00 87.75 84 MET A CA 1
ATOM 661 C C . MET A 1 84 ? -1.142 -6.593 -4.348 1.00 87.75 84 MET A C 1
ATOM 663 O O . MET A 1 84 ? -2.318 -6.616 -4.703 1.00 87.75 84 MET A O 1
ATOM 667 N N . PHE A 1 85 ? -0.770 -6.500 -3.076 1.00 88.50 85 PHE A N 1
ATOM 668 C CA . PHE A 1 85 ? -1.690 -6.471 -1.947 1.00 88.50 85 PHE A CA 1
ATOM 669 C C . PHE A 1 85 ? -1.298 -5.368 -0.975 1.00 88.50 85 PHE A C 1
ATOM 671 O O . PHE A 1 85 ? -0.113 -5.101 -0.772 1.00 88.50 85 PHE A O 1
ATOM 678 N N . VAL A 1 86 ? -2.289 -4.758 -0.332 1.00 90.62 86 VAL A N 1
ATOM 679 C CA . VAL A 1 86 ? -2.053 -3.835 0.780 1.00 90.62 86 VAL A CA 1
ATOM 680 C C . VAL A 1 86 ? -2.263 -4.587 2.080 1.00 90.62 86 VAL A C 1
ATOM 682 O O . VAL A 1 86 ? -3.358 -5.073 2.354 1.00 90.62 86 VAL A O 1
ATOM 685 N N . ILE A 1 87 ? -1.218 -4.647 2.894 1.00 89.94 87 ILE A N 1
ATOM 686 C CA . ILE A 1 87 ? -1.262 -5.230 4.233 1.00 89.94 87 ILE A CA 1
ATOM 687 C C . ILE A 1 87 ? -0.915 -4.167 5.271 1.00 89.94 87 ILE A C 1
ATOM 689 O O . ILE A 1 87 ? -0.191 -3.215 4.985 1.00 89.94 87 ILE A O 1
ATOM 693 N N . VAL A 1 88 ? -1.413 -4.340 6.491 1.00 90.50 88 VAL A N 1
ATOM 694 C CA . VAL A 1 88 ? -0.980 -3.558 7.653 1.00 90.50 88 VAL A CA 1
ATOM 695 C C . VAL A 1 88 ? -0.242 -4.503 8.588 1.00 90.50 88 VAL A C 1
ATOM 697 O O . VAL A 1 88 ? -0.754 -5.568 8.922 1.00 90.50 88 VAL A O 1
ATOM 700 N N . MET A 1 89 ? 0.970 -4.125 8.974 1.00 86.44 89 MET A N 1
ATOM 701 C CA . MET A 1 89 ? 1.825 -4.873 9.888 1.00 86.44 89 MET A CA 1
ATOM 702 C C . MET A 1 89 ? 1.976 -4.076 11.181 1.00 86.44 89 MET A C 1
ATOM 704 O O . MET A 1 89 ? 2.161 -2.858 11.132 1.00 86.44 89 MET A O 1
ATOM 708 N N . GLY A 1 90 ? 1.916 -4.758 12.322 1.00 87.12 90 GLY A N 1
ATOM 709 C CA . GLY A 1 90 ? 2.100 -4.149 13.635 1.00 87.12 90 GLY A CA 1
ATOM 710 C C . GLY A 1 90 ? 3.181 -4.853 14.443 1.00 87.12 90 GLY A C 1
ATOM 711 O O . GLY A 1 90 ? 3.246 -6.082 14.440 1.00 87.12 90 GLY A O 1
ATOM 712 N N . GLU A 1 91 ? 4.001 -4.078 15.148 1.00 84.44 91 GLU A N 1
ATOM 713 C CA . GLU A 1 91 ? 4.994 -4.567 16.106 1.00 84.44 91 GLU A CA 1
ATOM 714 C C . GLU A 1 91 ? 4.869 -3.770 17.414 1.00 84.44 91 GLU A C 1
ATOM 716 O O . GLU A 1 91 ? 5.164 -2.579 17.486 1.00 84.44 91 GLU A O 1
ATOM 721 N N . GLY A 1 92 ? 4.373 -4.409 18.476 1.00 88.31 92 GLY A N 1
ATOM 722 C CA . GLY A 1 92 ? 4.092 -3.717 19.736 1.00 88.31 92 GLY A CA 1
ATOM 723 C C . GLY A 1 92 ? 3.032 -2.621 19.569 1.00 88.31 92 GLY A C 1
ATOM 724 O O . GLY A 1 92 ? 1.873 -2.915 19.286 1.00 88.31 92 GLY A O 1
ATOM 725 N N . THR A 1 93 ? 3.418 -1.359 19.779 1.00 86.50 93 THR A N 1
ATOM 726 C CA . THR A 1 93 ? 2.537 -0.181 19.647 1.00 86.50 93 THR A CA 1
ATOM 727 C C . THR A 1 93 ? 2.671 0.536 18.304 1.00 86.50 93 THR A C 1
ATOM 729 O O . THR A 1 93 ? 2.003 1.551 18.086 1.00 86.50 93 THR A O 1
ATOM 732 N N . THR A 1 94 ? 3.525 0.036 17.407 1.00 88.81 94 THR A N 1
ATOM 733 C CA . THR A 1 94 ? 3.755 0.630 16.090 1.00 88.81 94 THR A CA 1
ATOM 734 C C . THR A 1 94 ? 3.036 -0.160 15.001 1.00 88.81 94 THR A C 1
ATOM 736 O O . THR A 1 94 ? 2.912 -1.381 15.057 1.00 88.81 94 THR A O 1
ATOM 739 N N . MET A 1 95 ? 2.528 0.563 14.007 1.00 90.50 95 MET A N 1
ATOM 740 C CA . MET A 1 95 ? 1.771 0.057 12.865 1.00 90.50 95 MET A CA 1
ATOM 741 C C . MET A 1 95 ? 2.307 0.691 11.582 1.00 90.50 95 MET A C 1
ATOM 743 O O . MET A 1 95 ? 2.466 1.912 11.513 1.00 90.50 95 MET A O 1
ATOM 747 N N . SER A 1 96 ? 2.528 -0.111 10.546 1.00 89.00 96 SER A N 1
ATOM 748 C CA . SER A 1 96 ? 2.914 0.354 9.211 1.00 89.00 96 SER A CA 1
ATOM 749 C C . SER A 1 96 ? 2.097 -0.353 8.135 1.00 89.00 96 SER A C 1
ATOM 751 O O . SER A 1 96 ? 1.772 -1.533 8.252 1.00 89.00 96 SER A O 1
ATOM 753 N N . ALA A 1 97 ? 1.744 0.366 7.076 1.00 91.06 97 ALA A N 1
ATOM 754 C CA . ALA A 1 97 ? 1.051 -0.192 5.928 1.00 91.06 97 ALA A CA 1
ATOM 755 C C . ALA A 1 97 ? 2.070 -0.467 4.828 1.00 91.06 97 ALA A C 1
ATOM 757 O O . ALA A 1 97 ? 2.977 0.334 4.597 1.00 91.06 97 ALA A O 1
ATOM 758 N N . CYS A 1 98 ? 1.919 -1.591 4.140 1.00 89.75 98 CYS A N 1
ATOM 759 C CA . CYS A 1 98 ? 2.807 -2.002 3.068 1.00 89.75 98 CYS A CA 1
ATOM 760 C C . CYS A 1 98 ? 2.021 -2.397 1.828 1.00 89.75 98 CYS A C 1
ATOM 762 O O . CYS A 1 98 ? 1.018 -3.101 1.924 1.00 89.75 98 CYS A O 1
ATOM 764 N N . VAL A 1 99 ? 2.538 -2.016 0.662 1.00 89.88 99 VAL A N 1
ATOM 765 C CA . VAL A 1 99 ? 2.223 -2.711 -0.584 1.00 89.88 99 VAL A CA 1
ATOM 766 C C . VAL A 1 99 ? 3.204 -3.859 -0.710 1.00 89.88 99 VAL A C 1
ATOM 768 O O . VAL A 1 99 ? 4.410 -3.630 -0.820 1.00 89.88 99 VAL A O 1
ATOM 771 N N . VAL A 1 100 ? 2.695 -5.082 -0.693 1.00 86.75 100 VAL A N 1
ATOM 772 C CA . VAL A 1 100 ? 3.464 -6.283 -0.998 1.00 86.75 100 VAL A CA 1
ATOM 773 C C . VAL A 1 100 ? 3.140 -6.765 -2.401 1.00 86.75 100 VAL A C 1
ATOM 775 O O . VAL A 1 100 ? 2.041 -6.554 -2.897 1.00 86.75 100 VAL A O 1
ATOM 778 N N . ARG A 1 101 ? 4.101 -7.411 -3.046 1.00 81.75 101 ARG A N 1
ATOM 779 C CA . ARG A 1 101 ? 3.967 -8.009 -4.370 1.00 81.75 101 ARG A CA 1
ATOM 780 C C . ARG A 1 101 ? 4.479 -9.434 -4.357 1.00 81.75 101 ARG A C 1
ATOM 782 O O . ARG A 1 101 ? 5.353 -9.768 -3.554 1.00 81.75 101 ARG A O 1
ATOM 789 N N . ASN A 1 102 ? 4.030 -10.234 -5.312 1.00 74.38 102 ASN A N 1
ATOM 790 C CA . ASN A 1 102 ? 4.659 -11.526 -5.556 1.00 74.38 102 ASN A CA 1
ATOM 791 C C . ASN A 1 102 ? 6.115 -11.306 -6.032 1.00 74.38 102 ASN A C 1
ATOM 793 O O . ASN A 1 102 ? 6.423 -10.386 -6.806 1.00 74.38 102 ASN A O 1
ATOM 797 N N . GLY A 1 103 ? 7.047 -12.080 -5.470 1.00 64.69 103 GLY A N 1
ATOM 798 C CA . GLY A 1 103 ? 8.467 -12.022 -5.819 1.00 64.69 103 GLY A CA 1
ATOM 799 C C . GLY A 1 103 ? 8.706 -12.712 -7.158 1.00 64.69 103 GLY A C 1
ATOM 800 O O . GLY A 1 103 ? 8.069 -13.720 -7.417 1.00 64.69 103 GLY A O 1
ATOM 801 N N . TYR A 1 104 ? 9.624 -12.199 -7.980 1.00 61.72 104 TYR A N 1
ATOM 802 C CA . TYR A 1 104 ? 10.058 -12.838 -9.227 1.00 61.72 104 TYR A CA 1
ATOM 803 C C . TYR A 1 104 ? 11.590 -12.833 -9.300 1.00 61.72 104 TYR A C 1
ATOM 805 O O . TYR A 1 104 ? 12.220 -11.862 -8.858 1.00 61.72 104 TYR A O 1
ATOM 813 N N . ASP A 1 105 ? 12.185 -13.899 -9.830 1.00 61.56 105 ASP A N 1
ATOM 814 C CA . ASP A 1 105 ? 13.619 -14.032 -10.061 1.00 61.56 105 ASP A CA 1
ATOM 815 C C . ASP A 1 105 ? 14.060 -13.313 -11.344 1.00 61.56 105 ASP A C 1
ATOM 817 O O . ASP A 1 105 ? 13.302 -12.589 -11.993 1.00 61.56 105 ASP A O 1
ATOM 821 N N . PHE A 1 106 ? 15.340 -13.450 -11.688 1.00 54.06 106 PHE A N 1
ATOM 822 C CA . PHE A 1 106 ? 15.899 -12.873 -12.913 1.00 54.06 106 PHE A CA 1
ATOM 823 C C . PHE A 1 106 ? 15.423 -13.557 -14.195 1.00 54.06 106 PHE A C 1
ATOM 825 O O . PHE A 1 106 ? 15.618 -13.002 -15.271 1.00 54.06 106 PHE A O 1
ATOM 832 N N . ARG A 1 107 ? 14.825 -14.741 -14.073 1.00 57.38 107 ARG A N 1
ATOM 833 C CA . ARG A 1 107 ? 14.193 -15.517 -15.141 1.00 57.38 107 ARG A CA 1
ATOM 834 C C . ARG A 1 107 ? 12.676 -15.326 -15.151 1.00 57.38 107 ARG A C 1
ATOM 836 O O . ARG A 1 107 ? 11.983 -16.094 -15.806 1.00 57.38 107 ARG A O 1
ATOM 843 N N . GLU A 1 108 ? 12.176 -14.339 -14.407 1.00 59.66 108 GLU A N 1
ATOM 844 C CA . GLU A 1 108 ? 10.751 -14.050 -14.247 1.00 59.66 108 GLU A CA 1
ATOM 845 C C . GLU A 1 108 ? 9.941 -15.209 -13.647 1.00 59.66 108 GLU A C 1
ATOM 847 O O . GLU A 1 108 ? 8.729 -15.298 -13.829 1.00 59.66 108 GLU A O 1
ATOM 852 N N . GLN A 1 109 ? 10.586 -16.084 -12.877 1.00 59.53 109 GLN A N 1
ATOM 853 C CA . GLN A 1 109 ? 9.910 -17.124 -12.108 1.00 59.53 109 GLN A CA 1
ATOM 854 C C . GLN A 1 109 ? 9.545 -16.621 -10.714 1.00 59.53 109 GLN A C 1
ATOM 856 O O . GLN A 1 109 ? 10.332 -15.897 -10.105 1.00 59.53 109 GLN A O 1
ATOM 861 N N . PRO A 1 110 ? 8.382 -16.999 -10.166 1.00 60.44 110 PRO A N 1
ATOM 862 C CA . PRO A 1 110 ? 7.989 -16.572 -8.833 1.00 60.44 110 PRO A CA 1
ATOM 863 C C . PRO A 1 110 ? 8.978 -17.074 -7.762 1.00 60.44 110 PRO A C 1
ATOM 865 O O . PRO A 1 110 ? 9.286 -18.262 -7.710 1.00 60.44 110 PRO A O 1
ATOM 868 N N . ILE A 1 111 ? 9.462 -16.179 -6.889 1.00 65.06 111 ILE A N 1
ATOM 869 C CA . ILE A 1 111 ? 10.293 -16.526 -5.717 1.00 65.06 111 ILE A CA 1
ATOM 870 C C . ILE A 1 111 ? 9.492 -16.335 -4.434 1.00 65.06 111 ILE A C 1
ATOM 872 O O . ILE A 1 111 ? 8.915 -15.269 -4.192 1.00 65.06 111 ILE A O 1
ATOM 876 N N . ASP A 1 112 ? 9.593 -17.320 -3.548 1.00 58.66 112 ASP A N 1
ATOM 877 C CA . ASP A 1 112 ? 9.111 -17.245 -2.176 1.00 58.66 112 ASP A CA 1
ATOM 878 C C . ASP A 1 112 ? 10.148 -16.618 -1.211 1.00 58.66 112 ASP A C 1
ATOM 880 O O . ASP A 1 112 ? 10.743 -17.296 -0.382 1.00 58.66 112 ASP A O 1
ATOM 884 N N . ASP A 1 113 ? 10.424 -15.311 -1.340 1.00 60.56 113 ASP A N 1
ATOM 885 C CA . ASP A 1 113 ? 11.268 -14.557 -0.386 1.00 60.56 113 ASP A CA 1
ATOM 886 C C . ASP A 1 113 ? 10.480 -13.394 0.229 1.00 60.56 113 ASP A C 1
ATOM 888 O O . ASP A 1 113 ? 10.256 -12.369 -0.418 1.00 60.56 113 ASP A O 1
ATOM 892 N N . ALA A 1 114 ? 10.091 -13.536 1.499 1.00 51.31 114 ALA A N 1
ATOM 893 C CA . ALA A 1 114 ? 9.264 -12.577 2.230 1.00 51.31 114 ALA A CA 1
ATOM 894 C C . ALA A 1 114 ? 9.842 -11.148 2.278 1.00 51.31 114 ALA A C 1
ATOM 896 O O . ALA A 1 114 ? 9.076 -10.182 2.271 1.00 51.31 114 ALA A O 1
ATOM 897 N N . ARG A 1 115 ? 11.174 -10.977 2.279 1.00 50.53 115 ARG A N 1
ATOM 898 C CA . ARG A 1 115 ? 11.808 -9.644 2.348 1.00 50.53 115 ARG A CA 1
ATOM 899 C C . ARG A 1 115 ? 11.815 -8.920 1.004 1.00 50.53 115 ARG A C 1
ATOM 901 O O . ARG A 1 115 ? 11.817 -7.694 0.976 1.00 50.53 115 ARG A O 1
ATOM 908 N N . ARG A 1 116 ? 11.767 -9.654 -0.112 1.00 57.66 116 ARG A N 1
ATOM 909 C CA . ARG A 1 116 ? 11.743 -9.094 -1.479 1.00 57.66 116 ARG A CA 1
ATOM 910 C C . ARG A 1 116 ? 10.338 -8.732 -1.967 1.00 57.66 116 ARG A C 1
ATOM 912 O O . ARG A 1 116 ? 10.188 -8.292 -3.110 1.00 57.66 116 ARG A O 1
ATOM 919 N N . ARG A 1 117 ? 9.322 -8.919 -1.118 1.00 70.06 117 ARG A N 1
ATOM 920 C CA . ARG A 1 117 ? 7.909 -8.693 -1.447 1.00 70.06 117 ARG A CA 1
ATOM 921 C C . ARG A 1 117 ? 7.418 -7.294 -1.114 1.00 70.06 117 ARG A C 1
ATOM 923 O O . ARG A 1 117 ? 6.481 -6.856 -1.760 1.00 70.06 117 ARG A O 1
ATOM 930 N N . ILE A 1 118 ? 8.018 -6.569 -0.169 1.00 78.38 118 ILE A N 1
ATOM 931 C CA . ILE A 1 118 ? 7.567 -5.205 0.154 1.00 78.38 118 ILE A CA 1
ATOM 932 C C . ILE A 1 118 ? 8.006 -4.264 -0.970 1.00 78.38 118 ILE A C 1
ATOM 934 O O . ILE A 1 118 ? 9.194 -4.117 -1.226 1.00 78.38 118 ILE A O 1
ATOM 938 N N . PHE A 1 119 ? 7.050 -3.643 -1.653 1.00 84.44 119 PHE A N 1
ATOM 939 C CA . PHE A 1 119 ? 7.277 -2.633 -2.686 1.00 84.44 119 PHE A CA 1
ATOM 940 C C . PHE A 1 119 ? 7.284 -1.225 -2.081 1.00 84.44 119 PHE A C 1
ATOM 942 O O . PHE A 1 119 ? 8.227 -0.460 -2.288 1.00 84.44 119 PHE A O 1
ATOM 949 N N . LEU A 1 120 ? 6.269 -0.915 -1.271 1.00 88.25 120 LEU A N 1
ATOM 950 C CA . LEU A 1 120 ? 6.107 0.356 -0.561 1.00 88.25 120 LEU A CA 1
ATOM 951 C C . LEU A 1 120 ? 5.797 0.074 0.903 1.00 88.25 120 LEU A C 1
ATOM 953 O O . LEU A 1 120 ? 5.073 -0.874 1.195 1.00 88.25 120 LEU A O 1
ATOM 957 N N . ARG A 1 121 ? 6.304 0.905 1.808 1.00 88.88 121 ARG A N 1
ATOM 958 C CA . ARG A 1 121 ? 6.026 0.850 3.244 1.00 88.88 121 ARG A CA 1
ATOM 959 C C . ARG A 1 121 ? 5.846 2.263 3.784 1.00 88.88 121 ARG A C 1
ATOM 961 O O . ARG A 1 121 ? 6.711 3.107 3.577 1.00 88.88 121 ARG A O 1
ATOM 968 N N . SER A 1 122 ? 4.754 2.521 4.494 1.00 90.00 122 SER A N 1
ATOM 969 C CA . SER A 1 122 ? 4.554 3.788 5.198 1.00 90.00 122 SER A CA 1
ATOM 970 C C . SER A 1 122 ? 5.571 3.953 6.326 1.00 90.00 122 SER A C 1
ATOM 972 O O . SER A 1 122 ? 6.149 2.980 6.812 1.00 90.00 122 SER A O 1
ATOM 974 N N . ILE A 1 123 ? 5.733 5.182 6.810 1.00 87.94 123 ILE A N 1
ATOM 975 C CA . ILE A 1 123 ? 6.332 5.399 8.131 1.00 87.94 123 ILE A CA 1
ATOM 976 C C . ILE A 1 123 ? 5.535 4.653 9.217 1.00 87.94 123 ILE A C 1
ATOM 978 O O . ILE A 1 123 ? 4.340 4.381 9.049 1.00 87.94 123 ILE A O 1
ATOM 982 N N . ASP A 1 124 ? 6.201 4.323 10.321 1.00 88.81 124 ASP A N 1
ATOM 983 C CA . ASP A 1 124 ? 5.553 3.739 11.488 1.00 88.81 124 ASP A CA 1
ATOM 984 C C . ASP A 1 124 ? 4.617 4.764 12.152 1.00 88.81 124 ASP A C 1
ATOM 986 O O . ASP A 1 124 ? 4.924 5.950 12.293 1.00 88.81 124 ASP A O 1
ATOM 990 N N . THR A 1 125 ? 3.441 4.298 12.551 1.00 90.69 125 THR A N 1
ATOM 991 C CA . THR A 1 125 ? 2.368 5.093 13.157 1.00 90.69 125 THR A CA 1
ATOM 992 C C . THR A 1 125 ? 1.760 4.342 14.339 1.00 90.69 125 THR A C 1
ATOM 994 O O . THR A 1 125 ? 2.165 3.228 14.648 1.00 90.69 125 THR A O 1
ATOM 997 N N . THR A 1 126 ? 0.777 4.937 15.012 1.00 90.81 126 THR A N 1
ATOM 998 C CA . THR A 1 126 ? 0.103 4.317 16.164 1.00 90.81 126 THR A CA 1
ATOM 999 C C . THR A 1 126 ? -1.217 3.626 15.817 1.00 90.81 126 THR A C 1
ATOM 1001 O O . THR A 1 126 ? -1.844 3.047 16.701 1.00 90.81 126 THR A O 1
ATOM 1004 N N . SER A 1 127 ? -1.683 3.689 14.563 1.00 91.00 127 SER A N 1
ATOM 1005 C CA . SER A 1 127 ? -2.934 3.044 14.147 1.00 91.00 127 SER A CA 1
ATOM 1006 C C . SER A 1 127 ? -2.910 2.602 12.686 1.00 91.00 127 SER A C 1
ATOM 1008 O O . SER A 1 127 ? -2.250 3.213 11.848 1.00 91.00 127 SER A O 1
ATOM 1010 N N . ALA A 1 128 ? -3.678 1.557 12.371 1.00 89.56 128 ALA A N 1
ATOM 1011 C CA . ALA A 1 128 ? -3.792 1.024 11.015 1.00 89.56 128 ALA A CA 1
ATOM 1012 C C . ALA A 1 128 ? -4.296 2.071 10.004 1.00 89.56 128 ALA A C 1
ATOM 1014 O O . ALA A 1 128 ? -3.739 2.185 8.915 1.00 89.56 128 ALA A O 1
ATOM 1015 N N . ASP A 1 129 ? -5.294 2.874 10.383 1.00 89.69 129 ASP A N 1
ATOM 1016 C CA . ASP A 1 129 ? -5.859 3.904 9.503 1.00 89.69 129 ASP A CA 1
ATOM 1017 C C . ASP A 1 129 ? -4.828 4.975 9.150 1.00 89.69 129 ASP A C 1
ATOM 1019 O O . ASP A 1 129 ? -4.657 5.308 7.982 1.00 89.69 129 ASP A O 1
ATOM 1023 N N . LYS A 1 130 ? -4.066 5.454 10.143 1.00 89.50 130 LYS A N 1
ATOM 1024 C CA . LYS A 1 130 ? -2.993 6.427 9.902 1.00 89.50 130 LYS A CA 1
ATOM 1025 C C . LYS A 1 130 ? -1.884 5.835 9.044 1.00 89.50 130 LYS A C 1
ATOM 1027 O O . LYS A 1 130 ? -1.319 6.543 8.217 1.00 89.50 130 LYS A O 1
ATOM 1032 N N . ALA A 1 131 ? -1.571 4.555 9.226 1.00 90.75 131 ALA A N 1
ATOM 1033 C CA . ALA A 1 131 ? -0.596 3.866 8.395 1.00 90.75 131 ALA A CA 1
ATOM 1034 C C . ALA A 1 131 ? -1.046 3.822 6.922 1.00 90.75 131 ALA A C 1
ATOM 1036 O O . ALA A 1 131 ? -0.256 4.128 6.028 1.00 90.75 131 ALA A O 1
ATOM 1037 N N . LEU A 1 132 ? -2.323 3.506 6.667 1.00 93.00 132 LEU A N 1
ATOM 1038 C CA . LEU A 1 132 ? -2.916 3.512 5.324 1.00 93.00 132 LEU A CA 1
ATOM 1039 C C . LEU A 1 132 ? -2.968 4.921 4.722 1.00 93.00 132 LEU A C 1
ATOM 1041 O O . LEU A 1 132 ? -2.568 5.097 3.575 1.00 93.00 132 LEU A O 1
ATOM 1045 N N . GLU A 1 133 ? -3.388 5.930 5.488 1.00 91.31 133 GLU A N 1
ATOM 1046 C CA . GLU A 1 133 ? -3.375 7.333 5.052 1.00 91.31 133 GLU A CA 1
ATOM 1047 C C . GLU A 1 133 ? -1.958 7.780 4.667 1.00 91.31 133 GLU A C 1
ATOM 1049 O O . GLU A 1 133 ? -1.757 8.339 3.589 1.00 91.31 133 GLU A O 1
ATOM 1054 N N . LYS A 1 134 ? -0.951 7.456 5.489 1.00 90.75 134 LYS A N 1
ATOM 1055 C CA . LYS A 1 134 ? 0.456 7.767 5.198 1.00 90.75 134 LYS A CA 1
ATOM 1056 C C . LYS A 1 134 ? 0.964 7.057 3.949 1.00 90.75 134 LYS A C 1
ATOM 1058 O O . LYS A 1 134 ? 1.703 7.658 3.171 1.00 90.75 134 LYS A O 1
ATOM 1063 N N . LEU A 1 135 ? 0.563 5.806 3.729 1.00 92.50 135 LEU A N 1
ATOM 1064 C CA . LEU A 1 135 ? 0.904 5.073 2.511 1.00 92.50 135 LEU A CA 1
ATOM 1065 C C . LEU A 1 135 ? 0.240 5.690 1.271 1.00 92.50 135 LEU A C 1
ATOM 1067 O O . LEU A 1 135 ? 0.885 5.814 0.230 1.00 92.50 135 LEU A O 1
ATOM 1071 N N . LEU A 1 136 ? -1.020 6.119 1.373 1.00 92.81 136 LEU A N 1
ATOM 1072 C CA . LEU A 1 136 ? -1.719 6.801 0.286 1.00 92.81 136 LEU A CA 1
ATOM 1073 C C . LEU A 1 136 ? -1.041 8.132 -0.060 1.00 92.81 136 LEU A C 1
ATOM 1075 O O . LEU A 1 136 ? -0.696 8.342 -1.224 1.00 92.81 136 LEU A O 1
ATOM 1079 N N . GLU A 1 137 ? -0.780 8.981 0.939 1.00 89.12 137 GLU A N 1
ATOM 1080 C CA . GLU A 1 137 ? -0.032 10.236 0.779 1.00 89.12 137 GLU A CA 1
ATOM 1081 C C . GLU A 1 137 ? 1.308 9.989 0.081 1.00 89.12 137 GLU A C 1
ATOM 1083 O O . GLU A 1 137 ? 1.635 10.654 -0.902 1.00 89.12 137 GLU A O 1
ATOM 1088 N N . MET A 1 138 ? 2.053 8.984 0.552 1.00 87.50 138 MET A N 1
ATOM 1089 C CA . MET A 1 138 ? 3.312 8.562 -0.046 1.00 87.50 138 MET A CA 1
ATOM 1090 C C . MET A 1 138 ? 3.125 8.260 -1.538 1.00 8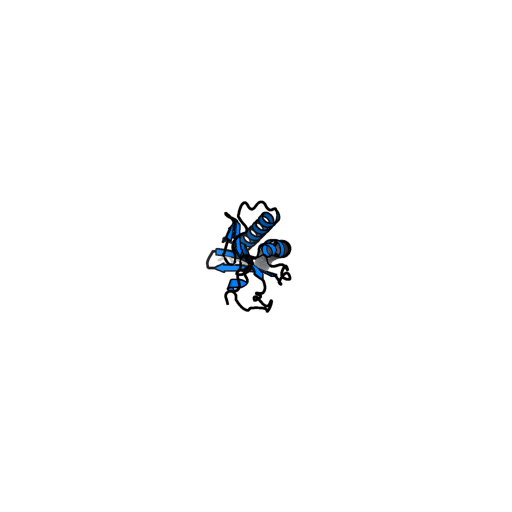7.50 138 MET A C 1
ATOM 1092 O O . MET A 1 138 ? 3.781 8.887 -2.367 1.00 87.50 138 MET A O 1
ATOM 1096 N N . THR A 1 139 ? 2.194 7.373 -1.905 1.00 90.19 139 THR A N 1
ATOM 1097 C CA . THR A 1 139 ? 1.973 6.986 -3.311 1.00 90.19 139 THR A CA 1
ATOM 1098 C C . THR A 1 139 ? 1.571 8.165 -4.206 1.00 90.19 139 THR A C 1
ATOM 1100 O O . THR A 1 139 ? 2.044 8.266 -5.339 1.00 90.19 139 THR A O 1
ATOM 1103 N N . MET A 1 140 ? 0.766 9.103 -3.697 1.00 88.56 140 MET A N 1
ATOM 1104 C CA . MET A 1 140 ? 0.378 10.315 -4.422 1.00 88.56 140 MET A CA 1
ATOM 1105 C C . MET A 1 140 ? 1.568 11.250 -4.655 1.00 88.56 140 MET A C 1
ATOM 1107 O O . MET A 1 140 ? 1.741 11.771 -5.758 1.00 88.56 140 MET A O 1
ATOM 1111 N N . VAL A 1 141 ? 2.419 11.446 -3.642 1.00 85.00 141 VAL A N 1
ATOM 1112 C CA . VAL A 1 141 ? 3.657 12.234 -3.768 1.00 85.00 141 VAL A CA 1
ATOM 1113 C C . VAL A 1 141 ? 4.576 11.624 -4.828 1.00 85.00 141 VAL A C 1
ATOM 1115 O O . VAL A 1 141 ? 5.116 12.352 -5.662 1.00 85.00 141 VAL A O 1
ATOM 1118 N N . MET A 1 142 ? 4.708 10.294 -4.843 1.00 81.81 142 MET A N 1
ATOM 1119 C CA . MET A 1 142 ? 5.514 9.584 -5.840 1.00 81.81 142 MET A CA 1
ATOM 1120 C C . MET A 1 142 ? 5.001 9.802 -7.268 1.00 81.81 142 MET A C 1
ATOM 1122 O O . MET A 1 142 ? 5.788 10.106 -8.167 1.00 81.81 142 MET A O 1
ATOM 1126 N N . LEU A 1 143 ? 3.686 9.686 -7.480 1.00 83.56 143 LEU A N 1
ATOM 1127 C CA . LEU A 1 143 ? 3.057 9.871 -8.794 1.00 83.56 143 LEU A CA 1
ATOM 1128 C C . LEU A 1 143 ? 3.149 11.313 -9.301 1.00 83.56 143 LEU A C 1
ATOM 1130 O O . LEU A 1 143 ? 3.359 11.535 -10.493 1.00 83.56 143 LEU A O 1
ATOM 1134 N N . ASN A 1 144 ? 3.073 12.293 -8.401 1.00 80.38 144 ASN A N 1
ATOM 1135 C CA . ASN A 1 144 ? 3.154 13.715 -8.742 1.00 80.38 144 ASN A CA 1
ATOM 1136 C C . ASN A 1 144 ? 4.580 14.199 -9.072 1.00 80.38 144 ASN A C 1
ATOM 1138 O O . ASN A 1 144 ? 4.789 15.398 -9.258 1.00 80.38 144 ASN A O 1
ATOM 1142 N N . LYS A 1 145 ? 5.570 13.294 -9.158 1.00 65.25 145 LYS A N 1
ATOM 1143 C CA . LYS A 1 145 ? 6.974 13.579 -9.522 1.00 65.25 145 LYS A CA 1
ATOM 1144 C C . LYS A 1 145 ? 7.642 14.683 -8.686 1.00 65.25 145 LYS A C 1
ATOM 1146 O O . LYS A 1 145 ? 8.684 15.203 -9.078 1.00 65.25 145 LYS A O 1
ATOM 1151 N N . SER A 1 146 ? 7.115 15.017 -7.507 1.00 52.38 146 SER A N 1
ATOM 1152 C CA . SER A 1 146 ? 7.696 16.022 -6.601 1.00 52.38 146 SER A CA 1
ATOM 1153 C C . SER A 1 146 ? 8.910 15.496 -5.819 1.00 52.38 146 SER A C 1
ATOM 1155 O O . SER A 1 146 ? 9.411 16.138 -4.893 1.00 52.38 146 SER A O 1
ATOM 1157 N N . TRP A 1 147 ? 9.431 14.335 -6.211 1.00 56.72 147 TRP A N 1
ATOM 1158 C CA . TRP A 1 147 ? 10.578 13.698 -5.595 1.00 56.72 147 TRP A CA 1
ATOM 1159 C C . TRP A 1 147 ? 11.905 14.278 -6.079 1.00 56.72 147 TRP A C 1
ATOM 1161 O O . TRP A 1 147 ? 12.390 13.986 -7.168 1.00 56.72 147 TRP A O 1
ATOM 1171 N N . LYS A 1 148 ? 12.554 15.053 -5.208 1.00 43.09 148 LYS A N 1
ATOM 1172 C CA . LYS A 1 148 ? 13.913 15.583 -5.405 1.00 43.09 148 LYS A CA 1
ATOM 1173 C C . LYS A 1 148 ? 15.017 14.568 -5.054 1.00 43.09 148 LYS A C 1
ATOM 1175 O O . LYS A 1 148 ? 16.033 14.941 -4.476 1.00 43.09 148 LYS A O 1
ATOM 1180 N N . GLY A 1 149 ? 14.820 13.286 -5.360 1.00 44.50 149 GLY A N 1
ATOM 1181 C CA . GLY A 1 149 ? 15.760 12.212 -5.029 1.00 44.50 149 GLY A CA 1
ATOM 1182 C C . GLY A 1 149 ? 16.080 11.354 -6.246 1.00 44.50 149 GLY A C 1
ATOM 1183 O O . GLY A 1 149 ? 15.177 10.857 -6.909 1.00 44.50 149 GLY A O 1
ATOM 1184 N N . SER A 1 150 ? 17.368 11.179 -6.539 1.00 38.53 150 SER A N 1
ATOM 1185 C CA . SER A 1 150 ? 17.852 10.313 -7.615 1.00 38.53 150 SER A CA 1
ATOM 1186 C C . SER A 1 150 ? 17.277 8.890 -7.491 1.00 38.53 150 SER A C 1
ATOM 1188 O O . SER A 1 150 ? 17.500 8.206 -6.488 1.00 38.53 150 SER A O 1
ATOM 1190 N N . LEU A 1 151 ? 16.564 8.428 -8.527 1.00 45.41 151 LEU A N 1
ATOM 1191 C CA . LEU A 1 151 ? 16.052 7.054 -8.711 1.00 45.41 151 LEU A CA 1
ATOM 1192 C C . LEU A 1 151 ? 17.168 6.002 -8.871 1.00 45.41 151 LEU A C 1
ATOM 1194 O O . LEU A 1 151 ? 16.903 4.817 -9.018 1.00 45.41 151 LEU A O 1
ATOM 1198 N N . LEU A 1 152 ? 18.434 6.407 -8.797 1.00 40.31 152 LEU A N 1
ATOM 1199 C CA . LEU A 1 152 ? 19.582 5.517 -8.916 1.00 40.31 152 LEU A CA 1
ATOM 1200 C C . LEU A 1 152 ? 19.831 4.827 -7.573 1.00 40.31 152 LEU A C 1
ATOM 1202 O O . LEU A 1 152 ? 20.373 5.462 -6.680 1.00 40.31 152 LEU A O 1
ATOM 1206 N N . THR A 1 153 ? 19.321 3.608 -7.377 1.00 40.84 153 THR A N 1
ATOM 1207 C CA . THR A 1 153 ? 20.068 2.466 -6.795 1.00 40.84 153 THR A CA 1
ATOM 1208 C C . THR A 1 153 ? 19.174 1.236 -6.637 1.00 40.84 153 THR A C 1
ATOM 1210 O O . THR A 1 153 ? 18.060 1.287 -6.123 1.00 40.84 153 THR A O 1
ATOM 1213 N N . THR A 1 154 ? 19.707 0.115 -7.110 1.00 41.06 154 THR A N 1
ATOM 1214 C CA . THR A 1 154 ? 19.164 -1.246 -7.078 1.00 41.06 154 THR A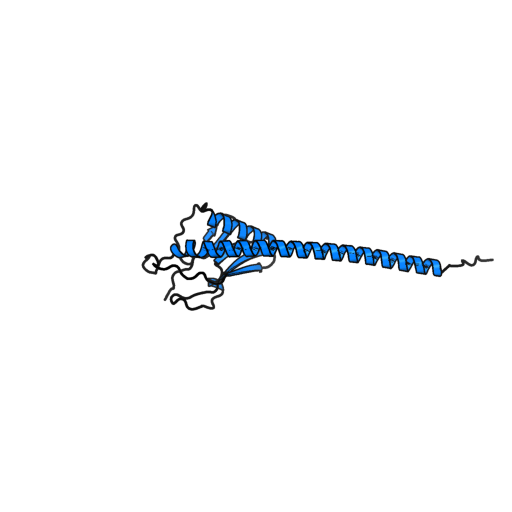 CA 1
ATOM 1215 C C . THR A 1 154 ? 19.185 -1.849 -5.672 1.00 41.06 154 THR A C 1
ATOM 1217 O O . THR A 1 154 ? 20.255 -1.938 -5.082 1.00 41.06 154 THR A O 1
ATOM 1220 N N . GLY A 1 155 ? 18.052 -2.376 -5.193 1.00 45.66 155 GLY A N 1
ATOM 1221 C CA . GLY A 1 155 ? 18.000 -3.313 -4.058 1.00 45.66 155 GLY A CA 1
ATOM 1222 C C . GLY A 1 155 ? 18.084 -2.699 -2.659 1.00 45.66 155 GLY A C 1
ATOM 1223 O O . GLY A 1 155 ? 18.099 -3.445 -1.684 1.00 45.66 155 GLY A O 1
ATOM 1224 N N . GLU A 1 156 ? 18.111 -1.371 -2.548 1.00 52.91 156 GLU A N 1
ATOM 1225 C CA . GLU A 1 156 ? 18.198 -0.653 -1.273 1.00 52.91 156 GLU A CA 1
ATOM 1226 C C . GLU A 1 156 ? 16.847 -0.047 -0.862 1.00 52.91 156 GLU A C 1
ATOM 1228 O O . GLU A 1 156 ? 16.070 0.425 -1.695 1.00 52.91 156 GLU A O 1
ATOM 1233 N N . GLN A 1 157 ? 16.581 -0.046 0.448 1.00 57.75 157 GLN A N 1
ATOM 1234 C CA . GLN A 1 157 ? 15.467 0.672 1.063 1.00 57.75 157 GLN A CA 1
ATOM 1235 C C . GLN A 1 157 ? 15.714 2.179 0.934 1.00 57.75 157 GLN A C 1
ATOM 1237 O O . GLN A 1 157 ? 16.650 2.704 1.537 1.00 57.75 157 GLN A O 1
ATOM 1242 N N . LYS A 1 158 ? 14.871 2.901 0.194 1.00 63.91 158 LYS A N 1
ATOM 1243 C CA . LYS A 1 158 ? 14.978 4.363 0.096 1.00 63.91 158 LYS A CA 1
ATOM 1244 C C . LYS A 1 158 ? 13.995 5.046 1.020 1.00 63.91 158 LYS A C 1
ATOM 1246 O O . LYS A 1 158 ? 12.803 4.770 0.964 1.00 63.91 158 LYS A O 1
ATOM 1251 N N . VAL A 1 159 ? 14.499 5.958 1.846 1.00 63.91 159 VAL A N 1
ATOM 1252 C CA . VAL A 1 159 ? 13.690 6.793 2.738 1.00 63.91 159 VAL A CA 1
ATOM 1253 C C . VAL A 1 159 ? 13.074 7.943 1.942 1.00 63.91 159 VAL A C 1
ATOM 1255 O O . VAL A 1 159 ? 13.781 8.750 1.342 1.00 63.91 159 VAL A O 1
ATOM 1258 N N . MET A 1 160 ? 11.752 8.048 1.966 1.00 62.41 160 MET A N 1
ATOM 1259 C CA . MET A 1 160 ? 11.038 9.274 1.644 1.00 62.41 160 MET A CA 1
ATOM 1260 C C . MET A 1 160 ? 10.938 10.122 2.897 1.00 62.41 160 MET A C 1
ATOM 1262 O O . MET A 1 160 ? 10.239 9.729 3.831 1.00 62.41 160 MET A O 1
ATOM 1266 N N . SER A 1 161 ? 11.589 11.286 2.899 1.00 61.38 161 SER A N 1
ATOM 1267 C CA . SER A 1 161 ? 11.571 12.250 4.004 1.00 61.38 161 SER A CA 1
ATOM 1268 C C . SER A 1 161 ? 10.169 12.388 4.611 1.00 61.38 161 SER A C 1
ATOM 1270 O O . SER A 1 161 ? 9.289 12.987 3.997 1.00 61.38 161 SER A O 1
ATOM 1272 N N . ASN A 1 162 ? 9.966 11.809 5.798 1.00 63.72 162 ASN A N 1
ATOM 1273 C CA . ASN A 1 162 ? 8.728 11.788 6.595 1.00 63.72 162 ASN A CA 1
ATOM 1274 C C . ASN A 1 162 ? 7.517 10.998 6.046 1.00 63.72 162 ASN A C 1
ATOM 1276 O O . ASN A 1 162 ? 6.467 11.026 6.684 1.00 63.72 162 ASN A O 1
ATOM 1280 N N . HIS A 1 163 ? 7.628 10.294 4.915 1.00 62.66 163 HIS A N 1
ATOM 1281 C CA . HIS A 1 163 ? 6.489 9.582 4.303 1.00 62.66 163 HIS A CA 1
ATOM 1282 C C . HIS A 1 163 ? 6.608 8.053 4.377 1.00 62.66 163 HIS A C 1
ATOM 1284 O O . HIS A 1 163 ? 5.594 7.367 4.498 1.00 62.66 163 HIS A O 1
ATOM 1290 N N . GLY A 1 164 ? 7.826 7.507 4.359 1.00 65.62 164 GLY A N 1
ATOM 1291 C CA . GLY A 1 164 ? 8.032 6.061 4.438 1.00 65.62 164 GLY A CA 1
ATOM 1292 C C . GLY A 1 164 ? 9.218 5.586 3.618 1.00 65.62 164 GLY A C 1
ATOM 1293 O O . GLY A 1 164 ? 10.194 6.314 3.439 1.00 65.62 164 GLY A O 1
ATOM 1294 N N . HIS A 1 165 ? 9.136 4.359 3.121 1.00 73.44 165 HIS A N 1
ATOM 1295 C CA . HIS A 1 165 ? 10.198 3.708 2.376 1.00 73.44 165 HIS A CA 1
ATOM 1296 C C . HIS A 1 165 ? 9.675 2.993 1.136 1.00 73.44 165 HIS A C 1
ATOM 1298 O O . HIS A 1 165 ? 8.602 2.395 1.166 1.00 73.44 165 HIS A O 1
ATOM 1304 N N . TYR A 1 166 ? 10.462 2.986 0.064 1.00 66.56 166 TYR A N 1
ATOM 1305 C CA . TYR A 1 166 ? 10.225 2.094 -1.070 1.00 66.56 166 TYR A CA 1
ATOM 1306 C C . TYR A 1 166 ? 11.428 1.191 -1.310 1.00 66.56 166 TYR A C 1
ATOM 1308 O O . TYR A 1 166 ? 12.565 1.547 -0.985 1.00 66.56 166 TYR A O 1
ATOM 1316 N N . TYR A 1 167 ? 11.163 0.027 -1.894 1.00 66.50 167 TYR A N 1
ATOM 1317 C CA . TYR A 1 167 ? 12.185 -0.943 -2.259 1.00 66.50 167 TYR A CA 1
ATOM 1318 C C . TYR A 1 167 ? 12.220 -1.067 -3.779 1.00 66.50 167 TYR A C 1
ATOM 1320 O O . TYR A 1 167 ? 11.293 -1.587 -4.405 1.00 66.50 167 TYR A O 1
ATOM 1328 N N . ALA A 1 168 ? 13.300 -0.575 -4.385 1.00 58.25 168 ALA A N 1
ATOM 1329 C CA . ALA A 1 168 ? 13.532 -0.771 -5.809 1.00 58.25 168 ALA A CA 1
ATOM 1330 C C . ALA A 1 168 ? 13.973 -2.225 -6.066 1.00 58.25 168 ALA A C 1
ATOM 1332 O O . ALA A 1 168 ? 14.831 -2.731 -5.332 1.00 58.25 168 ALA A O 1
ATOM 1333 N N . PRO A 1 169 ? 13.443 -2.913 -7.096 1.00 52.78 169 PRO A N 1
ATOM 1334 C CA . PRO A 1 169 ? 13.911 -4.248 -7.453 1.00 52.78 169 PRO A CA 1
ATOM 1335 C C . PRO A 1 169 ? 15.429 -4.230 -7.709 1.00 52.78 169 PRO A C 1
ATOM 1337 O O . PRO A 1 169 ? 15.936 -3.485 -8.548 1.00 52.78 169 PRO A O 1
ATOM 1340 N N . GLY A 1 170 ? 16.168 -5.009 -6.915 1.00 46.03 170 GLY A N 1
ATOM 1341 C CA . GLY A 1 170 ? 17.629 -5.075 -6.956 1.00 46.03 170 GLY A CA 1
ATOM 1342 C C . GLY A 1 170 ? 18.187 -5.954 -8.070 1.00 46.03 170 GLY A C 1
ATOM 1343 O O . GLY A 1 170 ? 17.460 -6.726 -8.698 1.00 46.03 170 GLY A O 1
ATOM 1344 N N . LYS A 1 171 ? 19.507 -5.846 -8.290 1.00 41.12 171 LYS A N 1
ATOM 1345 C CA . LYS A 1 171 ? 20.265 -6.777 -9.137 1.00 41.12 171 LYS A CA 1
ATOM 1346 C C . LYS A 1 171 ? 20.029 -8.202 -8.633 1.00 41.12 171 LYS A C 1
ATOM 1348 O O . LYS A 1 171 ? 20.113 -8.454 -7.434 1.00 41.12 171 LYS A O 1
ATOM 1353 N N . ALA A 1 172 ? 19.779 -9.132 -9.545 1.00 39.28 172 ALA A N 1
ATOM 1354 C CA . ALA A 1 172 ? 19.955 -10.536 -9.228 1.00 39.28 172 ALA A CA 1
ATOM 1355 C C . ALA A 1 172 ? 21.453 -10.792 -9.061 1.00 39.28 172 ALA A C 1
ATOM 1357 O O . ALA A 1 172 ? 22.218 -10.668 -10.017 1.00 39.28 172 ALA A O 1
ATOM 1358 N N . THR A 1 173 ? 21.881 -11.047 -7.833 1.00 36.47 173 THR A N 1
ATOM 1359 C CA . THR A 1 173 ? 23.191 -11.630 -7.564 1.00 36.47 173 THR A CA 1
ATOM 1360 C C . THR A 1 173 ? 23.128 -13.119 -7.894 1.00 36.47 173 THR A C 1
ATOM 1362 O O . THR A 1 173 ? 22.205 -13.802 -7.447 1.00 36.47 173 THR A O 1
ATOM 1365 N N . LEU A 1 174 ? 24.067 -13.552 -8.743 1.00 30.75 174 LEU A N 1
ATOM 1366 C CA . LEU A 1 174 ? 24.374 -14.949 -9.066 1.00 30.75 174 LEU A CA 1
ATOM 1367 C C . LEU A 1 174 ? 24.833 -15.713 -7.822 1.00 30.75 174 LEU A C 1
ATOM 1369 O O . LEU A 1 174 ? 25.510 -15.080 -6.979 1.00 30.75 174 LEU A O 1
#

Radius of gyration: 28.0 Å; Cα contacts (8 Å, |Δi|>4): 224; chains: 1; bounding box: 77×33×90 Å

Sequence (174 aa):
MAPQVLIDFDSVGERIVTAIKSSFDGISKTIVAQTSKQEKQEERALGVREQILTNAQVLWPIIDVTRRNCNNEPYNEPRTTPEMFVIVMGEGTTMSACVVRNGYDFREQPIDDARRRIFLRSIDTTSADKALEKLLEMTMVMLNKSWKGSLLTTGEQKVMSNHGHYYAPGKATL

Mean predicted aligned error: 14.73 Å

Nearest PDB structur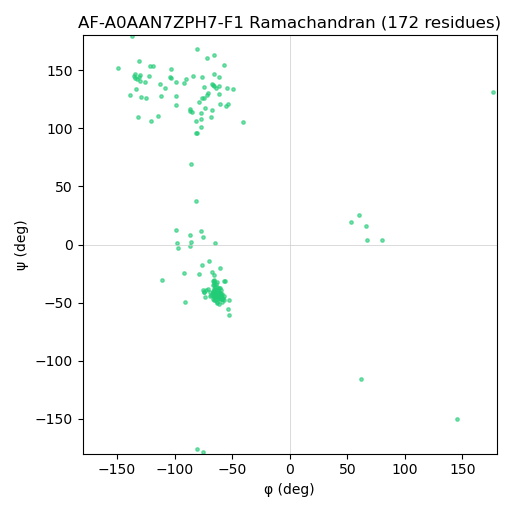es (foldseek):
  5w8m-assembly5_E  TM=5.774E-01  e=2.067E+00  Thermochaetoides thermophila
  5w8m-assembly4_D  TM=5.044E-01  e=2.201E+00  Thermochaetoides thermophila
  5w8m-assembly1_A  TM=5.390E-01  e=2.660E+00  Thermochaetoides thermophila
  6cb1-assembly1_I  TM=4.628E-01  e=3.215E+00  Saccharomyces cerevisiae BY4741
  7ohx-assembly1_x  TM=4.405E-01  e=4.139E+00  Saccharomyces cerevisiae S288C

Foldseek 3Di:
DDDDDDDDVVVVVVVVVVVVVVVVVVVVVVVVVVVVVVVVVVVVLVVLFVLLQVLLQVVQQVLLQCDAEPVRHGDPDRDDRFDWGWDWDDDDQKIKIFIFGFDAAPVRHTDDDPVQGTFWMFPIDRDPVVNSVLSSVVSVCSVVVVDPDDSDDAQDWDDDVNRGTGGRHHYRDD

pLDDT: mean 71.3, std 15.44, range [30.75, 94.25]

Solvent-accessible surface area (backbone atoms only — not comparable to full-atom values): 10020 Å² total; per-residue (Å²): 138,82,85,82,80,84,76,66,61,66,66,52,50,54,51,51,54,50,53,51,50,52,50,51,53,54,51,50,54,51,51,53,56,49,50,59,50,50,53,56,51,49,56,52,50,50,56,49,47,54,51,39,49,54,43,48,62,60,46,45,55,66,55,49,61,62,32,48,49,95,85,69,43,68,58,94,67,73,72,80,83,63,65,71,46,79,47,74,50,74,61,94,75,38,15,26,18,30,36,32,35,68,26,61,49,91,83,71,43,81,42,99,45,81,82,71,15,52,43,36,34,20,39,78,31,79,38,66,67,57,5,45,51,36,31,36,54,37,46,52,47,61,73,67,65,75,64,95,60,81,78,81,62,65,55,44,80,41,77,42,91,94,32,21,36,37,41,43,77,43,65,78,79,130

Organism: NCBI:txid574655

Secondary structure (DSSP, 8-state):
--------HHHHHHHHHHHHHHHHHHHHHHHHHHHHHHHHHHHHHHHHHHHHHHHHHHHHHHHHTT-B-TTSPBPSSPPPPPPEEEEEEEETTEEEEEEEE-EE-TTS-EE--GGG-EEEEEPPBSSHHHHHHHHHHHHHHHHTT---S----SS-EEEETTTEEEEPPPP---